Protein AF-A0A8T3U3S5-F1 (afdb_monomer)

Sequence (163 aa):
MVAYALDITDIDPIKYGLLFERFLNPDRISMPDFDIDFCNERREEVIRYVERKYGKDHVAQIITFGTMSARMVIRDVGRVLNMPYAKVDKIAKMIPMKNKITIETALEESKELKEEYDNDEEVKNLIDNAKKLEGMPRNASTHACRCSYNKRPCKYICATIFK

Nearest PDB structures (foldseek):
  4jom-assembly1_A  TM=9.495E-01  e=9.979E-16  Escherichia coli K-12
  5fkw-assembly1_A  TM=9.154E-01  e=2.560E-15  Escherichia coli K-12
  5fku-assembly1_A  TM=9.702E-01  e=1.085E-14  Escherichia coli K-12
  5fkv-assembly1_A  TM=8.956E-01  e=3.504E-15  Escherichia coli K-12
  2hpi-assembly1_A  TM=8.236E-01  e=2.903E-12  Thermus aquaticus

Mean predicted aligned error: 9.1 Å

Secondary structure (DSSP, 8-state):
-HHHHTTS-SS-TTTTT--GGGT--TTS-----------GGGHHHHHHHHHHHH-GGGEEEEB-EEE--HHHHHHHHHHHTT--HHHHHHHHHHS---TT--HHHHHHH-HHHHHHHHH-HHHHHHHHHHHHHTT-EEEE-SS--EEEE-SS---S--B----

Foldseek 3Di:
DVCCVVVVDVDDCVVVVNDPCVQPPPVDPDDRDPPDDDDPVCVVVVLVVCCVVANVQFKAFEWEFDAQALLNLLQVLCVVVVHDNVVSNVLSVLQDPDPPDALVVSCVVRPVNVCCCVPPPVSVVSSVSSNVRGGPGDDIDPDGRDMDGDPDGDPDHDYDYDD

Radius of gyration: 23.2 Å; Cα contacts (8 Å, |Δi|>4): 183; chains: 1; bounding box: 59×27×59 Å

pLDDT: mean 83.69, std 12.53, range [31.66, 95.38]

Structure (mmCIF, N/CA/C/O backbone):
data_AF-A0A8T3U3S5-F1
#
_entry.id   AF-A0A8T3U3S5-F1
#
loop_
_atom_site.group_PDB
_atom_site.id
_atom_site.type_symbol
_atom_site.label_atom_id
_atom_site.label_alt_id
_atom_site.label_comp_id
_atom_site.label_asym_id
_atom_site.label_entity_id
_atom_site.label_seq_id
_atom_site.pdbx_PDB_ins_code
_atom_site.Cartn_x
_atom_site.Cartn_y
_atom_site.Cartn_z
_atom_site.occupancy
_atom_site.B_iso_or_equiv
_atom_site.auth_seq_id
_atom_site.auth_comp_id
_atom_site.auth_asym_id
_atom_site.auth_atom_id
_atom_site.pdbx_PDB_model_num
ATOM 1 N N . MET A 1 1 ? 29.790 2.691 -13.898 1.00 78.56 1 MET A N 1
ATOM 2 C CA . MET A 1 1 ? 30.345 3.442 -15.048 1.00 78.56 1 MET A CA 1
ATOM 3 C C . MET A 1 1 ? 29.559 3.195 -16.330 1.00 78.56 1 MET A C 1
ATOM 5 O O . MET A 1 1 ? 29.142 4.161 -16.940 1.00 78.56 1 MET A O 1
ATOM 9 N N . VAL A 1 2 ? 29.295 1.939 -16.718 1.00 85.81 2 VAL A N 1
ATOM 10 C CA . VAL A 1 2 ? 28.582 1.624 -17.977 1.00 85.81 2 VAL A CA 1
ATOM 11 C C . VAL A 1 2 ? 27.216 2.315 -18.091 1.00 85.81 2 VAL A C 1
ATOM 13 O O . VAL A 1 2 ? 26.936 2.909 -19.120 1.00 85.81 2 VAL A O 1
ATOM 16 N N . ALA A 1 3 ? 26.396 2.304 -17.034 1.00 86.56 3 ALA A N 1
ATOM 17 C CA . ALA A 1 3 ? 25.094 2.982 -17.048 1.00 86.56 3 ALA A CA 1
ATOM 18 C C . ALA A 1 3 ? 25.208 4.508 -17.232 1.00 86.56 3 ALA A C 1
ATOM 20 O O . ALA A 1 3 ? 24.438 5.087 -17.987 1.00 86.56 3 ALA A O 1
ATOM 21 N N . TYR A 1 4 ? 26.210 5.135 -16.609 1.00 86.94 4 TYR A N 1
ATOM 22 C CA . TYR A 1 4 ? 26.498 6.562 -16.778 1.00 86.94 4 TYR A CA 1
ATOM 23 C C . TYR A 1 4 ? 26.995 6.878 -18.197 1.00 86.94 4 TYR A C 1
ATOM 25 O O . TYR A 1 4 ? 26.528 7.820 -18.814 1.00 86.94 4 TYR A O 1
ATOM 33 N N . ALA A 1 5 ? 27.870 6.043 -18.765 1.00 89.56 5 ALA A N 1
ATOM 34 C CA . ALA A 1 5 ? 28.389 6.227 -20.124 1.00 89.56 5 ALA A CA 1
ATOM 35 C C . ALA A 1 5 ? 27.354 5.983 -21.241 1.00 89.56 5 ALA A C 1
ATOM 37 O O . ALA A 1 5 ? 27.579 6.386 -22.377 1.00 89.56 5 ALA A O 1
ATOM 38 N N . LEU A 1 6 ? 26.258 5.281 -20.937 1.00 91.25 6 LEU A N 1
ATOM 39 C CA . LEU A 1 6 ? 25.153 5.011 -21.862 1.00 91.25 6 LEU A CA 1
ATOM 40 C C . LEU A 1 6 ? 23.960 5.959 -21.651 1.00 91.25 6 LEU A C 1
ATOM 42 O O . LEU A 1 6 ? 22.882 5.674 -22.168 1.00 91.25 6 LEU A O 1
ATOM 46 N N . ASP A 1 7 ? 24.130 7.027 -20.862 1.00 89.75 7 ASP A N 1
ATOM 47 C CA . ASP A 1 7 ? 23.072 7.977 -20.487 1.00 89.75 7 ASP A CA 1
ATOM 48 C C . ASP A 1 7 ? 21.835 7.305 -19.854 1.00 89.75 7 ASP A C 1
ATOM 50 O O . ASP A 1 7 ? 20.704 7.770 -19.981 1.00 89.75 7 ASP A O 1
ATOM 54 N N . ILE A 1 8 ? 22.036 6.178 -19.161 1.00 87.31 8 ILE A N 1
ATOM 55 C CA . ILE A 1 8 ? 20.980 5.510 -18.380 1.00 87.31 8 ILE A CA 1
ATOM 56 C C . ILE A 1 8 ? 20.831 6.186 -17.010 1.00 87.31 8 ILE A C 1
ATOM 58 O O . ILE A 1 8 ? 19.739 6.220 -16.451 1.00 87.31 8 ILE A O 1
ATOM 62 N N . THR A 1 9 ? 21.927 6.705 -16.452 1.00 87.38 9 THR A N 1
ATOM 63 C CA . THR A 1 9 ? 21.953 7.407 -15.160 1.00 87.38 9 THR A CA 1
ATOM 64 C C . THR A 1 9 ? 22.697 8.726 -15.298 1.00 87.38 9 THR A C 1
ATOM 66 O O . THR A 1 9 ? 23.784 8.728 -15.864 1.00 87.38 9 THR A O 1
ATOM 69 N N . ASP A 1 10 ? 22.208 9.793 -14.670 1.00 89.06 10 ASP A N 1
ATOM 70 C CA . ASP A 1 10 ? 22.814 11.134 -14.766 1.00 89.06 10 ASP A CA 1
ATOM 71 C C . ASP A 1 10 ? 23.969 11.388 -13.773 1.00 89.06 10 ASP A C 1
ATOM 73 O O . ASP A 1 10 ? 24.568 12.464 -13.755 1.00 89.06 10 ASP A O 1
ATOM 77 N N . ILE A 1 11 ? 24.278 10.424 -12.897 1.00 87.75 11 ILE A N 1
ATOM 78 C CA . ILE A 1 11 ? 25.252 10.583 -11.804 1.00 87.75 11 ILE A CA 1
ATOM 79 C C . ILE A 1 11 ? 26.562 9.867 -12.140 1.00 87.75 11 ILE A C 1
ATOM 81 O O . ILE A 1 11 ? 26.563 8.656 -12.362 1.00 87.75 11 ILE A O 1
ATOM 85 N N . ASP A 1 12 ? 27.684 10.595 -12.076 1.00 89.62 12 ASP A N 1
ATOM 86 C CA . ASP A 1 12 ? 29.029 10.030 -12.238 1.00 89.62 12 ASP A CA 1
ATOM 87 C C . ASP A 1 12 ? 29.413 9.148 -11.031 1.00 89.62 12 ASP A C 1
ATOM 89 O O . ASP A 1 12 ? 29.662 9.660 -9.932 1.00 89.62 12 ASP A O 1
ATOM 93 N N . PRO A 1 13 ? 29.524 7.819 -11.204 1.00 89.50 13 PRO A N 1
ATOM 94 C CA . PRO A 1 13 ? 29.814 6.919 -10.100 1.00 89.50 13 PRO A CA 1
ATOM 95 C C . PRO A 1 13 ? 31.251 7.038 -9.578 1.00 89.50 13 PRO A C 1
ATOM 97 O O . PRO A 1 13 ? 31.470 6.725 -8.412 1.00 89.50 13 PRO A O 1
ATOM 100 N N . ILE A 1 14 ? 32.225 7.493 -10.379 1.00 88.00 14 ILE A N 1
ATOM 101 C CA . ILE A 1 14 ? 33.613 7.657 -9.908 1.00 88.00 14 ILE A CA 1
ATOM 102 C C . ILE A 1 14 ? 33.702 8.858 -8.977 1.00 88.00 14 ILE A C 1
ATOM 104 O O . ILE A 1 14 ? 34.261 8.746 -7.886 1.00 88.00 14 ILE A O 1
ATOM 108 N N . LYS A 1 15 ? 33.102 9.987 -9.371 1.00 90.12 15 LYS A N 1
ATOM 109 C CA . LYS A 1 15 ? 33.093 11.214 -8.565 1.00 90.12 15 LYS A CA 1
ATOM 110 C C . LYS A 1 15 ? 32.524 10.991 -7.160 1.00 90.12 15 LYS A C 1
ATOM 112 O O . LYS A 1 15 ? 33.011 11.591 -6.206 1.00 90.12 15 LYS A O 1
ATOM 117 N N . TYR A 1 16 ? 31.507 10.138 -7.037 1.00 89.88 16 TYR A N 1
ATOM 118 C CA . TYR A 1 16 ? 30.820 9.861 -5.771 1.00 89.88 16 TYR A CA 1
ATOM 119 C C . TYR A 1 16 ? 31.206 8.518 -5.128 1.00 89.88 16 TYR A C 1
ATOM 121 O O . TYR A 1 16 ? 30.595 8.132 -4.134 1.00 89.88 16 TYR A O 1
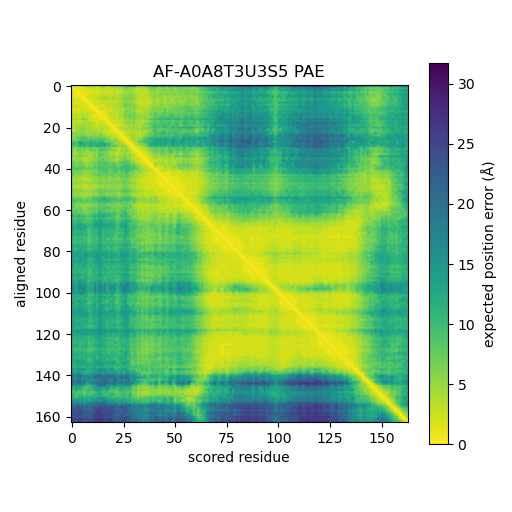ATOM 129 N N . GLY A 1 17 ? 32.202 7.800 -5.663 1.00 87.56 17 GLY A N 1
ATOM 130 C CA . GLY A 1 17 ? 32.658 6.519 -5.107 1.00 87.56 17 GLY A CA 1
ATOM 131 C C . GLY A 1 17 ? 31.577 5.428 -5.070 1.00 87.56 17 GLY A C 1
ATOM 132 O O . GLY A 1 17 ? 31.564 4.600 -4.160 1.00 87.56 17 GLY A O 1
ATOM 133 N N . LEU A 1 18 ? 30.641 5.437 -6.024 1.00 87.94 18 LEU A N 1
ATOM 134 C CA . LEU A 1 18 ? 29.558 4.457 -6.106 1.00 87.94 18 LEU A CA 1
ATOM 135 C C . LEU A 1 18 ? 30.093 3.116 -6.634 1.00 87.94 18 LEU A C 1
ATOM 137 O O . LEU A 1 18 ? 30.582 3.027 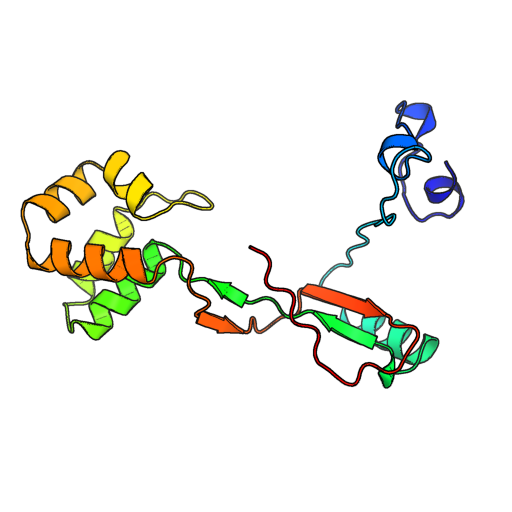-7.762 1.00 87.94 18 LEU A O 1
ATOM 141 N N . LEU A 1 19 ? 29.962 2.065 -5.821 1.00 83.88 19 LEU A N 1
ATOM 142 C CA . LEU A 1 19 ? 30.439 0.713 -6.130 1.00 83.88 19 LEU A CA 1
ATOM 143 C C . LEU A 1 19 ? 29.506 -0.017 -7.106 1.00 83.88 19 LEU A C 1
ATOM 145 O O . LEU A 1 19 ? 28.286 -0.035 -6.920 1.00 83.88 19 LEU A O 1
ATOM 149 N N . PHE A 1 20 ? 30.081 -0.668 -8.119 1.00 82.62 20 PHE A N 1
ATOM 150 C CA . PHE A 1 20 ? 29.327 -1.420 -9.128 1.00 82.62 20 PHE A CA 1
ATOM 151 C C . PHE A 1 20 ? 28.776 -2.742 -8.579 1.00 82.62 20 PHE A C 1
ATOM 153 O O . PHE A 1 20 ? 27.681 -3.166 -8.936 1.00 82.62 20 PHE A O 1
ATOM 160 N N . GLU A 1 21 ? 29.495 -3.360 -7.652 1.00 81.06 21 GLU A N 1
ATOM 161 C CA . GLU A 1 21 ? 29.194 -4.654 -7.040 1.00 81.06 21 GLU A CA 1
ATOM 162 C C . GLU A 1 21 ? 27.892 -4.624 -6.230 1.00 81.06 21 GLU A C 1
ATOM 164 O O . GLU A 1 21 ? 27.263 -5.656 -6.012 1.00 81.06 21 GLU A O 1
ATOM 169 N N . ARG A 1 22 ? 27.442 -3.431 -5.816 1.00 78.25 22 ARG A N 1
ATOM 170 C CA . ARG A 1 22 ? 26.123 -3.244 -5.199 1.00 78.25 22 ARG A CA 1
ATOM 171 C C . ARG A 1 22 ? 24.981 -3.478 -6.192 1.00 78.25 22 ARG A C 1
ATOM 173 O O . ARG A 1 22 ? 23.894 -3.861 -5.775 1.00 78.25 22 ARG A O 1
ATOM 180 N N . PHE A 1 23 ? 25.230 -3.236 -7.477 1.00 75.62 23 PHE A N 1
ATOM 181 C CA . PHE A 1 23 ? 24.270 -3.427 -8.555 1.00 75.62 23 PHE A CA 1
ATOM 182 C C . PHE A 1 23 ? 24.319 -4.854 -9.118 1.00 75.62 23 PHE A C 1
ATOM 184 O O . PHE A 1 23 ? 23.286 -5.502 -9.273 1.00 75.62 23 PHE A O 1
ATOM 191 N N . LEU A 1 24 ? 25.522 -5.365 -9.392 1.00 79.50 24 LEU A N 1
ATOM 192 C CA . LEU A 1 24 ? 25.726 -6.725 -9.885 1.00 79.50 24 LEU A CA 1
ATOM 193 C C . LEU A 1 24 ? 26.9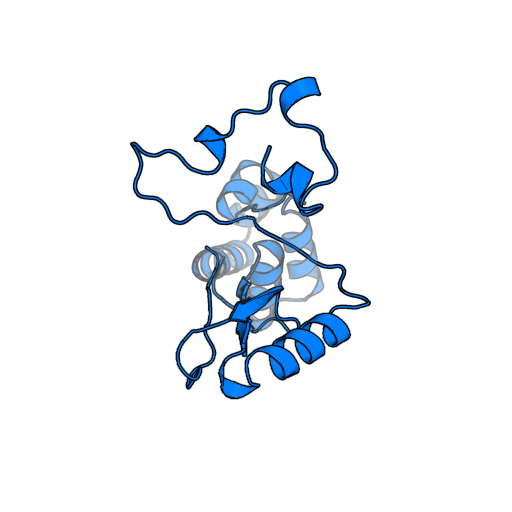91 -7.312 -9.258 1.00 79.50 24 LEU A C 1
ATOM 195 O O . LEU A 1 24 ? 28.104 -6.918 -9.599 1.00 79.50 24 LEU A O 1
ATOM 199 N N . ASN A 1 25 ? 26.808 -8.259 -8.342 1.00 79.69 25 ASN A N 1
ATOM 200 C CA . ASN A 1 25 ? 27.905 -8.947 -7.673 1.00 79.69 25 ASN A CA 1
ATOM 201 C C . ASN A 1 25 ? 28.178 -10.294 -8.373 1.00 79.69 25 ASN A C 1
ATOM 203 O O . ASN A 1 25 ? 27.268 -11.120 -8.414 1.00 79.69 25 ASN A O 1
ATOM 207 N N . PRO A 1 26 ? 29.391 -10.556 -8.897 1.00 78.25 26 PRO A N 1
ATOM 208 C CA . PRO A 1 26 ? 29.708 -11.832 -9.543 1.00 78.25 26 PRO A CA 1
ATOM 209 C C . PRO A 1 26 ? 29.636 -13.041 -8.594 1.00 78.25 26 PRO A C 1
ATOM 211 O O . PRO A 1 26 ? 29.296 -14.135 -9.039 1.00 78.25 26 PRO A O 1
ATOM 214 N N . ASP A 1 27 ? 29.869 -12.846 -7.294 1.00 81.19 27 ASP A N 1
ATOM 215 C CA . ASP A 1 27 ? 29.809 -13.904 -6.276 1.00 81.19 27 ASP A CA 1
ATOM 216 C C . ASP A 1 27 ? 28.375 -14.182 -5.791 1.00 81.19 27 ASP A C 1
ATOM 218 O O . ASP A 1 27 ? 28.122 -15.139 -5.055 1.00 81.19 27 ASP A O 1
ATOM 222 N N . ARG A 1 28 ? 27.403 -13.354 -6.204 1.00 76.06 28 ARG A N 1
ATOM 223 C CA . ARG A 1 28 ? 25.982 -13.527 -5.891 1.00 76.06 28 ARG A CA 1
ATOM 224 C C . ARG A 1 28 ? 25.185 -13.695 -7.177 1.00 76.06 28 ARG A C 1
ATOM 226 O O . ARG A 1 28 ? 24.977 -12.743 -7.921 1.00 76.06 28 ARG A O 1
ATOM 233 N N . ILE A 1 29 ? 24.625 -14.885 -7.387 1.00 72.12 29 ILE A N 1
ATOM 234 C CA . ILE A 1 29 ? 23.663 -15.110 -8.472 1.00 72.12 29 ILE A CA 1
ATOM 235 C C . ILE A 1 29 ? 22.374 -14.346 -8.141 1.00 72.12 29 ILE A C 1
ATOM 237 O O . ILE A 1 29 ? 21.478 -14.846 -7.464 1.00 72.12 29 ILE A O 1
ATOM 241 N N . SER A 1 30 ? 22.291 -13.105 -8.605 1.00 72.38 30 SER A N 1
ATOM 242 C CA . SER A 1 30 ? 21.080 -12.295 -8.573 1.00 72.38 30 SER A CA 1
ATOM 243 C C . SER A 1 30 ? 20.828 -11.664 -9.925 1.00 72.38 30 SER A C 1
ATOM 245 O O . SER A 1 30 ? 21.756 -11.260 -10.621 1.00 72.38 30 SER A O 1
ATOM 247 N N . MET A 1 31 ? 19.552 -11.591 -10.289 1.00 76.56 31 MET A N 1
ATOM 248 C CA . MET A 1 31 ? 19.135 -10.895 -11.494 1.00 76.56 31 MET A CA 1
ATOM 249 C C . MET A 1 31 ? 19.413 -9.395 -11.310 1.00 76.56 31 MET A C 1
ATOM 251 O O . MET A 1 31 ? 18.971 -8.847 -10.299 1.00 76.56 31 MET A O 1
ATOM 255 N N . PRO A 1 32 ? 20.145 -8.739 -12.226 1.00 78.88 32 PRO A N 1
ATOM 256 C CA . PRO A 1 32 ? 20.280 -7.289 -12.183 1.00 78.88 32 PRO A CA 1
ATOM 257 C C . PRO A 1 32 ? 18.917 -6.644 -12.460 1.00 78.88 32 PRO A C 1
ATOM 259 O O . PRO A 1 32 ? 18.291 -6.969 -13.470 1.00 78.88 32 PRO A O 1
ATOM 262 N N . ASP A 1 33 ? 18.476 -5.728 -11.597 1.00 80.25 33 ASP A N 1
ATOM 263 C CA . ASP A 1 33 ? 17.292 -4.887 -11.820 1.00 80.25 33 ASP A CA 1
ATOM 264 C C . ASP A 1 33 ? 17.704 -3.413 -11.707 1.00 80.25 33 ASP A C 1
ATOM 266 O O . ASP A 1 33 ? 18.201 -2.983 -10.670 1.00 80.25 33 ASP A O 1
ATOM 270 N N . PHE A 1 34 ? 17.561 -2.664 -12.807 1.00 78.25 34 PHE A N 1
ATOM 271 C CA . PHE A 1 34 ? 17.855 -1.226 -12.866 1.00 78.25 34 PHE A CA 1
ATOM 272 C C . PHE A 1 34 ? 16.724 -0.363 -12.299 1.00 78.25 34 PHE A C 1
ATOM 274 O O . PHE A 1 34 ? 16.939 0.834 -12.144 1.00 78.25 34 PHE A O 1
ATOM 281 N N . ASP A 1 35 ? 15.547 -0.943 -12.026 1.00 80.69 35 ASP A N 1
ATOM 282 C CA . ASP A 1 35 ? 14.380 -0.245 -11.474 1.00 80.69 35 ASP A CA 1
ATOM 283 C C . ASP A 1 35 ? 14.095 1.105 -12.161 1.00 80.69 35 ASP A C 1
ATOM 285 O O . ASP A 1 35 ? 13.936 2.145 -11.530 1.00 80.69 35 ASP A O 1
ATOM 289 N N . ILE A 1 36 ? 14.047 1.087 -13.501 1.00 80.81 36 ILE A N 1
ATOM 290 C CA . ILE A 1 36 ? 13.747 2.283 -14.301 1.00 80.81 36 ILE A CA 1
ATOM 291 C C . ILE A 1 36 ? 12.250 2.590 -14.219 1.00 80.81 36 ILE A C 1
ATOM 293 O O . ILE A 1 36 ? 11.426 1.851 -14.769 1.00 80.81 36 ILE A O 1
ATOM 297 N N . ASP A 1 37 ? 11.927 3.722 -13.603 1.00 82.06 37 ASP A N 1
ATOM 298 C CA . ASP A 1 37 ? 10.580 4.281 -13.535 1.00 82.06 37 ASP A CA 1
ATOM 299 C C . ASP A 1 37 ? 10.404 5.454 -14.513 1.00 82.06 37 ASP A C 1
ATOM 301 O O . ASP A 1 37 ? 11.343 6.177 -14.846 1.00 82.06 37 ASP A O 1
ATOM 305 N N . PHE A 1 38 ? 9.172 5.667 -14.975 1.00 80.81 38 PHE A N 1
ATOM 306 C CA . PHE A 1 38 ? 8.799 6.808 -15.813 1.00 80.81 38 PHE A CA 1
ATOM 307 C C . PHE A 1 38 ? 7.609 7.554 -15.207 1.00 80.81 38 PHE A C 1
ATOM 309 O O . PHE A 1 38 ? 6.746 6.965 -14.555 1.00 80.81 38 PHE A O 1
ATOM 316 N N . CYS A 1 39 ? 7.547 8.867 -15.446 1.00 80.56 39 CYS A N 1
ATOM 317 C CA . CYS A 1 39 ? 6.446 9.701 -14.968 1.00 80.56 39 CYS A CA 1
ATOM 318 C C . CYS A 1 39 ? 5.098 9.240 -15.554 1.00 80.56 39 CYS A C 1
ATOM 320 O O . CYS A 1 39 ? 5.012 8.825 -16.715 1.00 80.56 39 CYS A O 1
ATOM 322 N N . ASN A 1 40 ? 4.030 9.360 -14.761 1.00 76.75 40 ASN A N 1
ATOM 323 C CA . ASN A 1 40 ? 2.684 8.940 -15.150 1.00 76.75 40 ASN A CA 1
ATOM 324 C C . ASN A 1 40 ? 2.152 9.694 -16.386 1.00 76.75 40 ASN A C 1
ATOM 326 O O . ASN A 1 40 ? 1.426 9.115 -17.186 1.00 76.75 40 ASN A O 1
ATOM 330 N N . GLU A 1 41 ? 2.547 10.954 -16.583 1.00 84.38 41 GLU A N 1
ATOM 331 C CA . GLU A 1 41 ? 2.030 11.814 -17.662 1.00 84.38 41 GLU A CA 1
ATOM 332 C C . GLU A 1 41 ? 2.313 11.263 -19.066 1.00 84.38 41 GLU A C 1
ATOM 334 O O . GLU A 1 41 ? 1.441 11.280 -19.930 1.00 84.38 41 GLU A O 1
ATOM 339 N N . ARG A 1 42 ? 3.519 10.722 -19.292 1.00 83.56 42 ARG A N 1
ATOM 340 C CA . ARG A 1 42 ? 3.953 10.179 -20.596 1.00 83.56 42 ARG A CA 1
ATOM 341 C C . ARG A 1 42 ? 3.979 8.649 -20.629 1.00 83.56 42 ARG A C 1
ATOM 343 O O . ARG A 1 42 ? 4.510 8.048 -21.564 1.00 83.56 42 ARG A O 1
ATOM 350 N N . ARG A 1 43 ? 3.373 7.997 -19.630 1.00 83.56 43 ARG A N 1
ATOM 351 C CA . ARG A 1 43 ? 3.317 6.532 -19.481 1.00 83.56 43 ARG A CA 1
ATOM 352 C C . ARG A 1 43 ? 2.790 5.835 -20.727 1.00 83.56 43 ARG A C 1
ATOM 354 O O . ARG A 1 43 ? 3.360 4.842 -21.173 1.00 83.56 43 ARG A O 1
ATOM 361 N N . GLU A 1 44 ? 1.717 6.355 -21.312 1.00 84.44 44 GLU A N 1
ATOM 362 C CA . GLU A 1 44 ? 1.131 5.742 -22.500 1.00 84.44 44 GLU A CA 1
ATOM 363 C C . GLU A 1 44 ? 2.046 5.812 -23.727 1.00 84.44 44 GLU A C 1
ATOM 365 O O . GLU A 1 44 ? 2.040 4.898 -24.548 1.00 84.44 44 GLU A O 1
ATOM 370 N N . GLU A 1 45 ? 2.843 6.876 -23.872 1.00 87.75 45 GLU A N 1
ATOM 371 C CA . GLU A 1 45 ? 3.808 6.993 -24.970 1.00 87.75 45 GLU A CA 1
ATOM 372 C C . GLU A 1 45 ? 4.886 5.918 -24.868 1.00 87.75 45 GLU A C 1
ATOM 374 O O . GLU A 1 45 ? 5.209 5.276 -25.871 1.00 87.75 45 GLU A O 1
ATOM 379 N N . VAL A 1 46 ? 5.392 5.691 -23.652 1.00 86.50 46 VAL A N 1
ATOM 380 C CA . VAL A 1 46 ? 6.377 4.645 -23.365 1.00 86.50 46 VAL A CA 1
ATOM 381 C C . VAL A 1 46 ? 5.783 3.269 -23.645 1.00 86.50 46 VAL A C 1
ATOM 383 O O . VAL A 1 46 ? 6.391 2.489 -24.374 1.00 86.50 46 VAL A O 1
ATOM 386 N N . ILE A 1 47 ? 4.570 2.982 -23.156 1.00 84.81 47 ILE A N 1
ATOM 387 C CA . ILE A 1 47 ? 3.889 1.703 -23.419 1.00 84.81 47 ILE A CA 1
ATOM 388 C C . ILE A 1 47 ? 3.736 1.484 -24.927 1.00 84.81 47 ILE A C 1
ATOM 390 O O . ILE A 1 47 ? 4.188 0.461 -25.441 1.00 84.81 47 ILE A O 1
ATOM 394 N N . ARG A 1 48 ? 3.202 2.471 -25.659 1.00 86.44 48 ARG A N 1
ATOM 395 C CA . ARG A 1 48 ? 3.043 2.392 -27.119 1.00 86.44 48 ARG A CA 1
ATOM 396 C C . ARG A 1 48 ? 4.378 2.192 -27.837 1.00 86.44 48 ARG A C 1
ATOM 398 O O . ARG A 1 48 ? 4.436 1.476 -28.833 1.00 86.44 48 ARG A O 1
ATOM 405 N N . TYR A 1 49 ? 5.456 2.822 -27.372 1.00 89.94 49 TYR A N 1
ATOM 406 C CA . TYR A 1 49 ? 6.790 2.626 -27.940 1.00 89.94 49 TYR A CA 1
ATOM 407 C C . TYR A 1 49 ? 7.282 1.186 -27.749 1.00 89.94 49 TYR A C 1
ATOM 409 O O . TYR A 1 49 ? 7.731 0.565 -28.713 1.00 89.94 49 TYR A O 1
ATOM 417 N N . VAL A 1 50 ? 7.167 0.643 -26.535 1.00 87.75 50 VAL A N 1
ATOM 418 C CA . VAL A 1 50 ? 7.611 -0.719 -26.203 1.00 87.75 50 VAL A CA 1
ATOM 419 C C . VAL A 1 50 ? 6.768 -1.758 -26.954 1.00 87.75 50 VAL A C 1
ATOM 421 O O . VAL A 1 50 ? 7.335 -2.683 -27.529 1.00 87.75 50 VAL A O 1
ATOM 424 N N . GLU A 1 51 ? 5.448 -1.567 -27.052 1.00 86.88 51 GLU A N 1
ATOM 425 C CA . GLU A 1 51 ? 4.557 -2.420 -27.856 1.00 86.88 51 GLU A CA 1
ATOM 426 C C . GLU A 1 51 ? 4.948 -2.425 -29.341 1.00 86.88 51 GLU A C 1
ATOM 428 O O . GLU A 1 51 ? 5.007 -3.488 -29.957 1.00 86.88 51 GLU A O 1
ATOM 433 N N . ARG A 1 52 ? 5.261 -1.257 -29.927 1.00 89.56 52 ARG A N 1
ATOM 434 C CA . ARG A 1 52 ? 5.735 -1.175 -31.322 1.00 89.56 52 ARG A CA 1
ATOM 435 C C . ARG A 1 52 ? 7.095 -1.839 -31.518 1.00 89.56 52 ARG A C 1
ATOM 437 O O . ARG A 1 52 ? 7.336 -2.417 -32.571 1.00 89.56 52 ARG A O 1
ATOM 444 N N . LYS A 1 53 ? 7.991 -1.724 -30.536 1.00 90.19 53 LYS A N 1
ATOM 445 C CA . LYS A 1 53 ? 9.365 -2.234 -30.627 1.00 90.19 53 LYS A CA 1
ATOM 446 C C . LYS A 1 53 ? 9.446 -3.749 -30.456 1.00 90.19 53 LYS A C 1
ATOM 448 O O . LYS A 1 53 ? 10.273 -4.377 -31.108 1.00 90.19 53 LYS A O 1
ATOM 453 N N . TYR A 1 54 ? 8.620 -4.316 -29.580 1.00 86.94 54 TYR A N 1
ATOM 454 C CA . TYR A 1 54 ? 8.747 -5.710 -29.152 1.00 86.94 54 TYR A CA 1
ATOM 455 C C . TYR A 1 54 ? 7.533 -6.590 -29.465 1.00 86.94 54 TYR A C 1
ATOM 457 O O . TYR A 1 54 ? 7.605 -7.798 -29.268 1.00 86.94 54 TYR A O 1
ATOM 465 N N . GLY A 1 55 ? 6.445 -6.013 -29.975 1.00 84.00 55 GLY A N 1
ATOM 466 C CA . GLY A 1 55 ? 5.187 -6.715 -30.212 1.00 84.00 55 GLY A CA 1
ATOM 467 C C . GLY A 1 55 ? 4.221 -6.541 -29.044 1.00 84.00 55 GLY A C 1
ATOM 468 O O . GLY A 1 55 ? 4.590 -6.648 -27.874 1.00 84.00 55 GLY A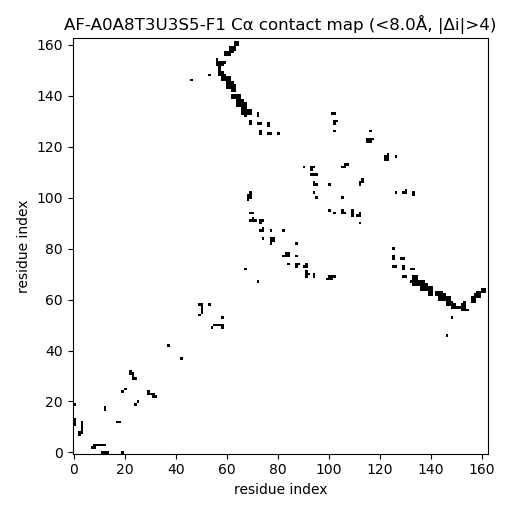 O 1
ATOM 469 N N . LYS A 1 56 ? 2.956 -6.260 -29.361 1.00 83.19 56 LYS A N 1
ATOM 470 C CA . LYS A 1 56 ? 1.910 -5.995 -28.363 1.00 83.19 56 LYS A CA 1
ATOM 471 C C . LYS A 1 56 ? 1.652 -7.195 -27.447 1.00 83.19 56 LYS A C 1
ATOM 473 O O . LYS A 1 56 ? 1.358 -7.030 -26.272 1.00 83.19 56 LYS A O 1
ATOM 478 N N . ASP A 1 57 ? 1.785 -8.402 -27.976 1.00 84.19 57 ASP A N 1
ATOM 479 C CA . ASP A 1 57 ? 1.643 -9.656 -27.244 1.00 84.19 57 ASP A CA 1
ATOM 480 C C . ASP A 1 57 ? 2.854 -9.985 -26.361 1.00 84.19 57 ASP A C 1
ATOM 482 O O . ASP A 1 57 ? 2.768 -10.898 -25.552 1.00 84.19 57 ASP A O 1
ATOM 486 N N . HIS A 1 58 ? 3.954 -9.237 -26.446 1.00 81.50 58 HIS A N 1
ATOM 487 C CA . HIS A 1 58 ? 5.149 -9.414 -25.613 1.00 81.50 58 HIS A CA 1
ATOM 488 C C . HIS A 1 58 ? 5.240 -8.428 -24.441 1.00 81.50 58 HIS A C 1
ATOM 490 O O . HIS A 1 58 ? 6.182 -8.496 -23.646 1.00 81.50 58 HIS A O 1
ATOM 496 N N . VAL A 1 59 ? 4.272 -7.516 -24.327 1.00 81.19 59 VAL A N 1
ATOM 497 C CA . VAL A 1 59 ? 4.249 -6.445 -23.330 1.00 81.19 59 VAL A CA 1
ATOM 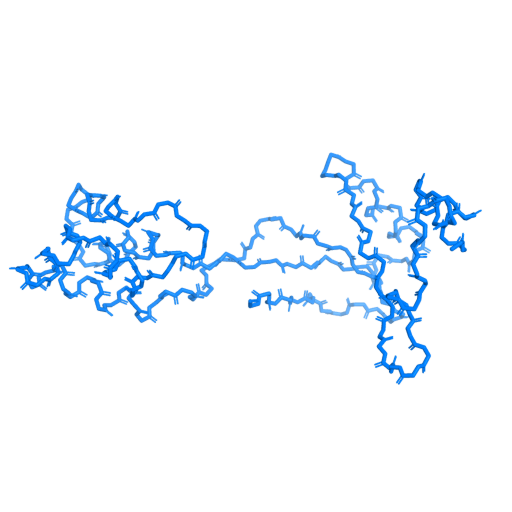498 C C . VAL A 1 59 ? 3.045 -6.629 -22.415 1.00 81.19 59 VAL A C 1
ATOM 500 O O . VAL A 1 59 ? 1.918 -6.780 -22.878 1.00 81.19 59 VAL A O 1
ATOM 503 N N . ALA A 1 60 ? 3.274 -6.623 -21.103 1.00 82.06 60 ALA A N 1
ATOM 504 C CA . ALA A 1 60 ? 2.216 -6.757 -20.109 1.00 82.06 60 ALA A CA 1
ATOM 505 C C . ALA A 1 60 ? 2.308 -5.664 -19.042 1.00 82.06 60 ALA A C 1
ATOM 507 O O . ALA A 1 60 ? 3.386 -5.206 -18.667 1.00 82.06 60 ALA A O 1
ATOM 508 N N . GLN A 1 61 ? 1.150 -5.262 -18.525 1.00 79.31 61 GLN A N 1
ATOM 509 C CA . GLN A 1 61 ? 1.065 -4.366 -17.379 1.00 79.31 61 GLN A CA 1
ATOM 510 C C . GLN A 1 61 ? 0.946 -5.177 -16.086 1.00 79.31 61 GLN A C 1
ATOM 512 O O . GLN A 1 61 ? 0.194 -6.150 -16.023 1.00 79.31 61 GLN A O 1
ATOM 517 N N . ILE A 1 62 ? 1.675 -4.756 -15.054 1.00 79.88 62 ILE A N 1
ATOM 518 C CA . ILE A 1 62 ? 1.654 -5.377 -13.728 1.00 79.88 62 ILE A CA 1
ATOM 519 C C . ILE A 1 62 ? 0.628 -4.651 -12.860 1.00 79.88 62 ILE A C 1
ATOM 521 O O . ILE A 1 62 ? 0.754 -3.451 -12.592 1.00 79.88 62 ILE A O 1
ATOM 525 N N . ILE A 1 63 ? -0.385 -5.395 -12.423 1.00 76.06 63 ILE A N 1
ATOM 526 C CA . ILE A 1 63 ? -1.437 -4.900 -11.535 1.00 76.06 63 ILE A CA 1
ATOM 527 C C . ILE A 1 63 ? -0.953 -4.858 -10.083 1.00 76.06 63 ILE A C 1
ATOM 529 O O . ILE A 1 63 ? -0.135 -5.677 -9.670 1.00 76.06 63 ILE A O 1
ATOM 533 N N . THR A 1 64 ? -1.483 -3.919 -9.306 1.00 75.50 64 THR A N 1
ATOM 534 C CA . THR A 1 64 ? -1.324 -3.871 -7.848 1.00 75.50 64 THR A CA 1
ATOM 535 C C . THR A 1 64 ? -2.671 -4.111 -7.177 1.00 75.50 64 THR A C 1
ATOM 537 O O . THR A 1 64 ? -3.723 -3.886 -7.776 1.00 75.50 64 THR A O 1
ATOM 540 N N . PHE A 1 65 ? -2.660 -4.578 -5.933 1.00 79.62 65 PHE A N 1
ATOM 541 C CA . PHE A 1 65 ? -3.878 -4.766 -5.149 1.00 79.62 65 PHE A CA 1
ATOM 542 C C . PHE A 1 65 ? -3.916 -3.760 -4.009 1.00 79.62 65 PHE A C 1
ATOM 544 O O . PHE A 1 65 ? -2.923 -3.570 -3.309 1.00 79.62 65 PHE A O 1
ATOM 551 N N . GLY A 1 66 ? -5.073 -3.128 -3.822 1.00 81.88 66 GLY A N 1
ATOM 552 C CA . GLY A 1 66 ? -5.354 -2.392 -2.599 1.00 81.88 66 GLY A CA 1
ATOM 553 C C . GLY A 1 66 ? -5.624 -3.384 -1.474 1.00 81.88 66 GLY A C 1
ATOM 554 O O . GLY A 1 66 ? -6.482 -4.257 -1.618 1.00 81.88 66 GLY A O 1
ATOM 555 N N . THR A 1 67 ? -4.900 -3.268 -0.365 1.00 86.38 67 THR A N 1
ATOM 556 C CA . THR A 1 67 ? -5.168 -4.034 0.857 1.00 86.38 67 THR A CA 1
ATOM 557 C C . THR A 1 67 ? -6.054 -3.235 1.807 1.00 86.38 67 THR A C 1
ATOM 559 O O . THR A 1 67 ? -6.096 -2.001 1.770 1.00 86.38 67 THR A O 1
ATOM 562 N N . MET A 1 68 ? -6.794 -3.933 2.665 1.00 88.19 68 MET A N 1
ATOM 563 C CA . MET A 1 68 ? -7.599 -3.291 3.699 1.00 88.19 68 MET A CA 1
ATOM 564 C C . MET A 1 68 ? -6.690 -2.748 4.810 1.00 88.19 68 MET A C 1
ATOM 566 O O . MET A 1 68 ? -6.163 -3.510 5.619 1.00 88.19 68 MET A O 1
ATOM 570 N N . SER A 1 69 ? -6.497 -1.427 4.848 1.00 90.38 69 SER A N 1
ATOM 571 C CA . SER A 1 69 ? -5.771 -0.758 5.937 1.00 90.38 69 SER A CA 1
ATOM 572 C C . SER A 1 69 ? -6.588 -0.742 7.231 1.00 90.38 69 SER A C 1
ATOM 574 O O . SER A 1 69 ? -7.818 -0.724 7.164 1.00 90.38 69 SER A O 1
ATOM 576 N N . ALA A 1 70 ? -5.928 -0.661 8.393 1.00 91.69 70 ALA A N 1
ATOM 577 C CA . ALA A 1 70 ? -6.553 -0.662 9.724 1.00 91.69 70 ALA A CA 1
ATOM 578 C C . ALA A 1 70 ? -7.808 0.234 9.822 1.00 91.69 70 ALA A C 1
ATOM 580 O O . ALA A 1 70 ? -8.882 -0.183 10.248 1.00 91.69 70 ALA A O 1
ATOM 581 N N . ARG A 1 71 ? -7.714 1.478 9.339 1.00 92.00 71 ARG A N 1
ATOM 582 C CA . ARG A 1 71 ? -8.838 2.431 9.351 1.00 92.00 71 ARG A CA 1
ATOM 583 C C . ARG A 1 71 ? -9.959 2.054 8.388 1.00 92.00 71 ARG A C 1
ATOM 585 O O . ARG A 1 71 ? -11.132 2.302 8.662 1.00 92.00 71 ARG A O 1
ATOM 592 N N . MET A 1 72 ? -9.594 1.523 7.225 1.00 91.75 72 MET A N 1
ATOM 593 C CA . MET A 1 72 ? -10.541 1.150 6.182 1.00 91.75 72 MET A CA 1
ATOM 594 C C . MET A 1 72 ? -11.332 -0.092 6.592 1.00 91.75 72 MET A C 1
ATOM 596 O O . MET A 1 72 ? -12.555 -0.084 6.482 1.00 91.75 72 MET A O 1
ATOM 600 N N . VAL A 1 73 ? -10.652 -1.105 7.136 1.00 94.56 73 VAL A N 1
ATOM 601 C CA . VAL A 1 73 ? -11.293 -2.344 7.583 1.00 94.56 73 VAL A CA 1
ATOM 602 C C . VAL A 1 73 ? -12.276 -2.096 8.726 1.00 94.56 73 VAL A C 1
ATOM 604 O O . VAL A 1 73 ? -13.390 -2.601 8.658 1.00 94.56 73 VAL A O 1
ATOM 607 N N . ILE A 1 74 ? -11.957 -1.227 9.695 1.00 94.75 74 ILE A N 1
ATOM 608 C CA . ILE A 1 74 ? -12.910 -0.845 10.754 1.00 94.75 74 ILE A CA 1
ATOM 609 C C . ILE A 1 74 ? -14.175 -0.214 10.160 1.00 94.75 74 ILE A C 1
ATOM 611 O O . ILE A 1 74 ? -15.288 -0.559 10.552 1.00 94.75 74 ILE A O 1
ATOM 615 N N . ARG A 1 75 ? -14.031 0.679 9.175 1.00 94.69 75 ARG A N 1
ATOM 616 C CA . ARG A 1 75 ? -15.184 1.312 8.515 1.00 94.69 75 ARG A CA 1
ATOM 617 C C . ARG A 1 75 ? -16.047 0.318 7.747 1.00 94.69 75 ARG A C 1
ATOM 619 O O . ARG A 1 75 ? -17.269 0.450 7.751 1.00 94.69 75 ARG A O 1
ATOM 626 N N . ASP A 1 76 ? -15.434 -0.655 7.084 1.00 93.75 76 ASP A N 1
ATOM 627 C CA . ASP A 1 76 ? -16.178 -1.660 6.329 1.00 93.75 76 ASP A CA 1
ATOM 628 C C . ASP A 1 76 ? -16.869 -2.671 7.235 1.00 93.75 76 ASP A C 1
ATOM 630 O O . ASP A 1 76 ? -18.052 -2.936 7.035 1.00 93.75 76 ASP A O 1
ATOM 634 N N . VAL A 1 77 ? -16.178 -3.184 8.255 1.00 94.88 77 VAL A N 1
ATOM 635 C CA . VAL A 1 77 ? -16.773 -4.110 9.225 1.00 94.88 77 VAL A CA 1
ATOM 636 C C . VAL A 1 77 ? -17.898 -3.421 9.991 1.00 94.88 77 VAL A C 1
ATOM 638 O O . VAL A 1 77 ? -18.980 -3.986 10.102 1.00 94.88 77 VAL A O 1
ATOM 641 N N . GLY A 1 78 ? -17.711 -2.170 10.420 1.00 94.75 78 GLY A N 1
ATOM 642 C CA . GLY A 1 78 ? -18.761 -1.408 11.101 1.00 94.75 78 GLY A CA 1
ATOM 643 C C . GLY A 1 78 ? -20.000 -1.196 10.230 1.00 94.75 78 GLY A C 1
ATOM 644 O O . GLY A 1 78 ? -21.122 -1.286 10.723 1.00 94.75 78 GLY A O 1
ATOM 645 N N . ARG A 1 79 ? -19.818 -1.003 8.915 1.00 93.69 79 ARG A N 1
ATOM 646 C CA . ARG A 1 79 ? -20.934 -0.946 7.959 1.00 93.69 79 ARG A CA 1
ATOM 647 C C . ARG A 1 79 ? -21.670 -2.286 7.866 1.00 93.69 79 ARG A C 1
ATOM 649 O O . ARG A 1 79 ? -22.893 -2.290 7.824 1.00 93.69 79 ARG A O 1
ATOM 656 N N . VAL A 1 80 ? -20.945 -3.405 7.833 1.00 94.00 80 VAL A N 1
ATOM 657 C CA . VAL A 1 80 ? -21.535 -4.756 7.762 1.00 94.00 80 VAL A CA 1
ATOM 658 C C . VAL A 1 80 ? -22.278 -5.115 9.051 1.00 94.00 80 VAL A C 1
ATOM 660 O O . VAL A 1 80 ? -23.346 -5.714 8.988 1.00 94.00 80 VAL A O 1
ATOM 663 N N . LEU A 1 81 ? -21.760 -4.694 10.207 1.00 92.88 81 LEU A N 1
ATOM 664 C CA . LEU A 1 81 ? -22.407 -4.856 11.513 1.00 92.88 81 LEU A CA 1
ATOM 665 C C . LEU A 1 81 ? -23.582 -3.889 11.739 1.00 92.88 81 LEU A C 1
ATOM 667 O O . LEU A 1 81 ? -24.184 -3.903 12.807 1.00 92.88 81 LEU A O 1
ATOM 671 N N . ASN A 1 82 ? -23.926 -3.064 10.743 1.00 93.56 82 ASN A N 1
ATOM 672 C CA . ASN A 1 82 ? -25.001 -2.074 10.804 1.00 93.56 82 ASN A CA 1
ATOM 673 C C . ASN A 1 82 ? -24.841 -1.051 11.951 1.00 93.56 82 ASN A C 1
ATOM 675 O O . ASN A 1 82 ? -25.823 -0.532 12.483 1.00 93.56 82 ASN A O 1
ATOM 679 N N . MET A 1 83 ? -23.594 -0.749 12.325 1.00 93.75 83 MET A N 1
ATOM 680 C CA . MET A 1 83 ? -23.276 0.248 13.346 1.00 93.75 83 MET A CA 1
ATOM 681 C C . MET A 1 83 ? -23.449 1.673 12.792 1.00 93.75 83 MET A C 1
ATOM 683 O O . MET A 1 83 ? -23.173 1.920 11.611 1.00 93.75 83 MET A O 1
ATOM 687 N N . PRO A 1 84 ? -23.826 2.662 13.626 1.00 94.94 84 PRO A N 1
ATOM 688 C CA . PRO A 1 84 ? -23.932 4.049 13.186 1.00 94.94 84 PRO A CA 1
ATOM 689 C C . PRO A 1 84 ? -22.606 4.580 12.624 1.00 94.94 84 PRO A C 1
ATOM 691 O O . PRO A 1 84 ? -21.573 4.537 13.295 1.00 94.94 84 PRO A O 1
ATOM 694 N N . TYR A 1 85 ? -22.641 5.165 11.421 1.00 91.88 85 TYR A N 1
ATOM 695 C CA . TYR A 1 85 ? -21.445 5.679 10.734 1.00 91.88 85 TYR A CA 1
ATOM 696 C C . TYR A 1 85 ? -20.616 6.634 11.605 1.00 91.88 85 TYR A C 1
ATOM 698 O O . TYR A 1 85 ? -19.391 6.551 11.617 1.00 91.88 85 TYR A O 1
ATOM 706 N N . ALA A 1 86 ? -21.273 7.505 12.377 1.00 94.50 86 ALA A N 1
ATOM 707 C CA . ALA A 1 86 ? -20.601 8.442 13.276 1.00 94.50 86 ALA A CA 1
ATOM 708 C C . ALA A 1 86 ? -19.790 7.736 14.380 1.00 94.50 86 ALA A C 1
ATOM 710 O O . ALA A 1 86 ? -18.678 8.166 14.686 1.00 94.50 86 ALA A O 1
ATOM 711 N N . LYS A 1 87 ? -20.312 6.632 14.938 1.00 92.69 87 LYS A N 1
ATOM 712 C CA . LYS A 1 87 ? -19.616 5.825 15.953 1.00 92.69 87 LYS A CA 1
ATOM 713 C C . LYS A 1 87 ? -18.384 5.158 15.340 1.00 92.69 87 LYS A C 1
ATOM 715 O O . LYS A 1 87 ? -17.281 5.294 15.862 1.00 92.69 87 LYS A O 1
ATOM 720 N N . VAL A 1 88 ? -18.552 4.527 14.180 1.00 94.69 88 VAL A N 1
ATOM 721 C CA . VAL A 1 88 ? -17.466 3.840 13.464 1.00 94.69 88 VAL A CA 1
ATOM 722 C C . VAL A 1 88 ? -16.378 4.818 13.003 1.00 94.69 88 VAL A C 1
ATOM 724 O O . VAL A 1 88 ? -15.190 4.519 13.114 1.00 94.69 88 VAL A O 1
ATOM 727 N N . ASP A 1 89 ? -16.750 6.006 12.518 1.00 94.31 89 ASP A N 1
ATOM 728 C CA . ASP A 1 89 ? -15.784 7.028 12.101 1.00 94.31 89 ASP A CA 1
ATOM 729 C C . ASP A 1 89 ? -14.993 7.601 13.285 1.00 94.31 89 ASP A C 1
ATOM 731 O O . ASP A 1 89 ? -13.793 7.844 13.143 1.00 94.31 89 ASP A O 1
ATOM 735 N N . LYS A 1 90 ? -15.621 7.755 14.463 1.00 94.44 90 LYS A N 1
ATOM 736 C CA . LYS A 1 90 ? -14.928 8.139 15.704 1.00 94.44 90 LYS A CA 1
ATOM 737 C C . LYS A 1 90 ? -13.843 7.113 16.050 1.00 94.44 90 LYS A C 1
ATOM 739 O O . LYS A 1 90 ? -12.689 7.499 16.210 1.00 94.44 90 LYS A O 1
ATOM 744 N N . ILE A 1 91 ? -14.184 5.822 16.064 1.00 93.62 91 ILE A N 1
ATOM 745 C CA . ILE A 1 91 ? -13.243 4.724 16.357 1.00 93.62 91 ILE A CA 1
ATOM 746 C C . ILE A 1 91 ? -12.116 4.679 15.314 1.00 93.62 91 ILE A C 1
ATOM 748 O O . ILE A 1 91 ? -10.938 4.618 15.657 1.00 93.62 91 ILE A O 1
ATOM 752 N N . ALA A 1 92 ? -12.443 4.792 14.023 1.00 93.62 92 ALA A N 1
ATOM 753 C CA . ALA A 1 92 ? -11.442 4.778 12.955 1.00 93.62 92 ALA A CA 1
ATOM 754 C C . ALA A 1 92 ? -10.451 5.957 13.041 1.00 93.62 92 ALA A C 1
ATOM 756 O O . ALA A 1 92 ? -9.294 5.822 12.638 1.00 93.62 92 ALA A O 1
ATOM 757 N N . LYS A 1 93 ? -10.874 7.116 13.561 1.00 93.56 93 LYS A N 1
ATOM 758 C CA . LYS A 1 93 ? -9.999 8.281 13.775 1.00 93.56 93 LYS A CA 1
ATOM 759 C C . LYS A 1 93 ? -9.035 8.109 14.951 1.00 93.56 93 LYS A C 1
ATOM 761 O O . LYS A 1 93 ? -7.976 8.731 14.913 1.00 93.56 93 LYS A O 1
ATOM 766 N N . MET A 1 94 ? -9.353 7.249 15.923 1.00 92.38 94 MET A N 1
ATOM 767 C CA . MET A 1 94 ? -8.473 6.937 17.060 1.00 92.38 94 MET A CA 1
ATOM 768 C C . MET A 1 94 ? -7.229 6.129 16.658 1.00 92.38 94 MET A C 1
ATOM 770 O O . MET A 1 94 ? -6.249 6.116 17.400 1.00 92.38 94 MET A O 1
ATOM 774 N N . ILE A 1 95 ? -7.234 5.475 15.487 1.00 91.75 95 ILE A N 1
ATOM 775 C CA . ILE A 1 95 ? -6.040 4.826 14.923 1.00 91.75 95 ILE A CA 1
ATOM 776 C C . ILE A 1 95 ? -5.062 5.909 14.442 1.00 91.75 95 ILE A C 1
ATOM 778 O O . ILE A 1 95 ? -5.455 6.687 13.574 1.00 91.75 95 ILE A O 1
ATOM 782 N N . PRO A 1 96 ? -3.793 5.947 14.877 1.00 89.06 96 PRO A N 1
ATOM 783 C CA . PRO A 1 96 ? -2.802 6.920 14.400 1.00 89.06 96 PRO A CA 1
ATOM 784 C C . PRO A 1 96 ? -2.589 6.930 12.869 1.00 89.06 96 PRO A C 1
ATOM 786 O O . PRO A 1 96 ? -2.641 5.895 12.207 1.00 89.06 96 PRO A O 1
ATOM 789 N N . MET A 1 97 ? -2.300 8.101 12.279 1.00 84.75 97 MET A N 1
ATOM 790 C CA . MET A 1 97 ? -1.904 8.209 10.858 1.00 84.75 97 MET A CA 1
ATOM 791 C C . MET A 1 97 ? -0.429 7.855 10.678 1.00 84.75 97 MET A C 1
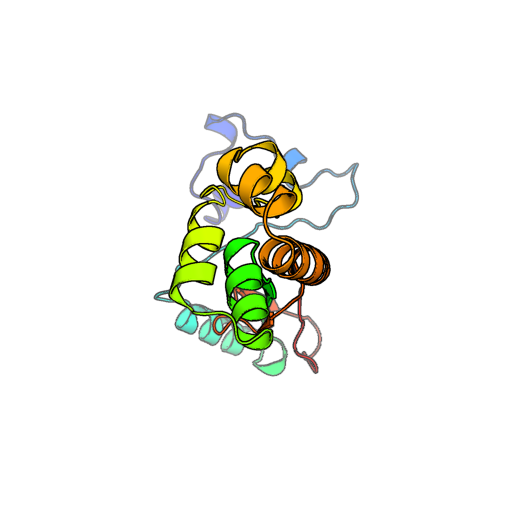ATOM 793 O O . MET A 1 97 ? 0.409 8.736 10.500 1.00 84.75 97 MET A O 1
ATOM 797 N N . LYS A 1 98 ? -0.109 6.562 10.731 1.00 84.94 98 LYS A N 1
ATOM 798 C CA . LYS A 1 98 ? 1.231 6.043 10.433 1.00 84.94 98 LYS A CA 1
ATOM 799 C C . LYS A 1 98 ? 1.191 5.092 9.241 1.00 84.94 98 LYS A C 1
ATOM 801 O O . LYS A 1 98 ? 0.229 4.348 9.047 1.00 84.94 98 LYS A O 1
ATOM 806 N N . ASN A 1 99 ? 2.257 5.109 8.445 1.00 77.19 99 ASN A N 1
ATOM 807 C CA . ASN A 1 99 ? 2.423 4.153 7.354 1.00 77.19 99 ASN A CA 1
ATOM 808 C C . ASN A 1 99 ? 2.550 2.737 7.929 1.00 77.19 99 ASN A C 1
ATOM 810 O O . ASN A 1 99 ? 3.341 2.519 8.842 1.00 77.19 99 ASN A O 1
ATOM 814 N N . LYS A 1 100 ? 1.791 1.787 7.366 1.00 79.62 100 LYS A N 1
ATOM 815 C CA . LYS A 1 100 ? 1.771 0.368 7.771 1.00 79.62 100 LYS A CA 1
ATOM 816 C C . LYS A 1 100 ? 1.388 0.117 9.242 1.00 79.62 100 LYS A C 1
ATOM 818 O O . LYS A 1 100 ? 1.845 -0.859 9.827 1.00 79.62 100 LYS A O 1
ATOM 823 N N . ILE A 1 101 ? 0.551 0.971 9.833 1.00 88.94 101 ILE A N 1
ATOM 824 C CA . ILE A 1 101 ? -0.023 0.693 11.156 1.00 88.94 101 ILE A CA 1
ATOM 825 C C . ILE A 1 101 ? -0.987 -0.497 11.091 1.00 88.94 101 ILE A C 1
ATOM 827 O O . ILE A 1 101 ? -1.813 -0.564 10.176 1.00 88.94 101 ILE A O 1
ATOM 831 N N . THR A 1 102 ? -0.879 -1.403 12.061 1.00 92.00 102 THR A N 1
ATOM 832 C CA . THR A 1 102 ? -1.824 -2.506 12.272 1.00 92.00 102 THR A CA 1
ATOM 833 C C . THR A 1 102 ? -2.807 -2.160 13.387 1.00 92.00 102 THR A C 1
ATOM 835 O O . THR A 1 102 ? -2.529 -1.295 14.225 1.00 92.00 102 THR A O 1
ATOM 838 N N . ILE A 1 103 ? -3.957 -2.833 13.435 1.00 91.94 103 ILE A N 1
ATOM 839 C CA . ILE A 1 103 ? -4.928 -2.659 14.528 1.00 91.94 103 ILE A CA 1
ATOM 840 C C . ILE A 1 103 ? -4.302 -3.022 15.883 1.00 91.94 103 ILE A C 1
ATOM 842 O O . ILE A 1 103 ? -4.585 -2.370 16.885 1.00 91.94 103 ILE A O 1
ATOM 846 N N . GLU A 1 104 ? -3.431 -4.029 15.918 1.00 92.12 104 GLU A N 1
ATOM 847 C CA . GLU A 1 104 ? -2.717 -4.441 17.132 1.00 92.12 104 GLU A CA 1
ATOM 848 C C . GLU A 1 104 ? -1.808 -3.329 17.657 1.00 92.12 104 GLU A C 1
ATOM 850 O O . GLU A 1 104 ? -1.966 -2.899 18.797 1.00 92.12 104 GLU A O 1
ATOM 855 N N . THR A 1 105 ? -0.942 -2.770 16.808 1.00 91.75 105 THR A N 1
ATOM 856 C CA . THR A 1 105 ? -0.089 -1.641 17.201 1.00 91.75 105 THR A CA 1
ATOM 857 C C . THR A 1 105 ? -0.921 -0.404 17.548 1.00 91.75 105 THR A C 1
ATOM 859 O O . THR A 1 105 ? -0.575 0.346 18.457 1.00 91.75 105 THR A O 1
ATOM 862 N N . ALA A 1 106 ? -2.059 -0.188 16.879 1.00 92.38 106 ALA A N 1
ATOM 863 C CA . ALA A 1 106 ? -2.956 0.916 17.208 1.00 92.38 106 ALA A CA 1
ATOM 864 C C . ALA A 1 106 ? -3.573 0.783 18.612 1.00 92.38 106 ALA A C 1
ATOM 866 O O . ALA A 1 106 ? -3.728 1.799 19.286 1.00 92.38 106 ALA A O 1
ATOM 867 N N . LEU A 1 107 ? -3.896 -0.435 19.065 1.00 92.50 107 LEU A N 1
ATOM 868 C CA . LEU A 1 107 ? -4.396 -0.698 20.423 1.00 92.50 107 LEU A CA 1
ATOM 869 C C . LEU A 1 107 ? -3.322 -0.501 21.501 1.00 92.50 107 LEU A C 1
ATOM 871 O O . LEU A 1 107 ? -3.644 -0.155 22.635 1.00 92.50 107 LEU A O 1
ATOM 875 N N . GLU A 1 108 ? -2.053 -0.725 21.166 1.00 91.81 108 GLU A N 1
ATOM 876 C CA . GLU A 1 108 ? -0.931 -0.479 22.076 1.00 91.81 108 GLU A CA 1
ATOM 877 C C . GLU A 1 108 ? -0.612 1.016 22.201 1.00 91.81 108 GLU A C 1
ATOM 879 O O . GLU A 1 108 ? -0.338 1.507 23.296 1.00 91.81 108 GLU A O 1
ATOM 884 N N . GLU A 1 109 ? -0.667 1.753 21.088 1.00 90.81 109 GLU A N 1
ATOM 885 C CA . GLU A 1 109 ? -0.317 3.175 21.048 1.00 90.81 109 GLU A CA 1
ATOM 886 C C . GLU A 1 109 ? -1.459 4.104 21.494 1.00 90.81 109 GLU A C 1
ATOM 888 O O . GLU A 1 109 ? -1.204 5.151 22.095 1.00 90.81 109 GLU A O 1
ATOM 893 N N . SER A 1 110 ? -2.715 3.758 21.193 1.00 91.56 110 SER A N 1
ATOM 894 C CA . SER A 1 110 ? -3.881 4.605 21.458 1.00 91.56 110 SER A CA 1
ATOM 895 C C . SER A 1 110 ? -4.641 4.135 22.696 1.00 91.56 110 SER A C 1
ATOM 897 O O . SER A 1 110 ? -5.398 3.164 22.654 1.00 91.56 110 SER A O 1
ATOM 899 N N . LYS A 1 111 ? -4.470 4.863 23.808 1.00 92.38 111 LYS A N 1
ATOM 900 C CA . LYS A 1 111 ? -5.196 4.595 25.062 1.00 92.38 111 LYS A CA 1
ATOM 901 C C . LYS A 1 111 ? -6.710 4.689 24.884 1.00 92.38 111 LYS A C 1
ATOM 903 O O . LYS A 1 111 ? -7.415 3.813 25.359 1.00 92.38 111 LYS A O 1
ATOM 908 N N . GLU A 1 112 ? -7.186 5.687 24.143 1.00 92.62 112 GLU A N 1
ATOM 909 C CA . GLU A 1 112 ? -8.618 5.878 23.873 1.00 92.62 112 GLU A CA 1
ATOM 910 C C . GLU A 1 112 ? -9.221 4.689 23.115 1.00 92.62 112 GLU A C 1
ATOM 912 O O . GLU A 1 112 ? -10.299 4.212 23.459 1.00 92.62 112 GLU A O 1
A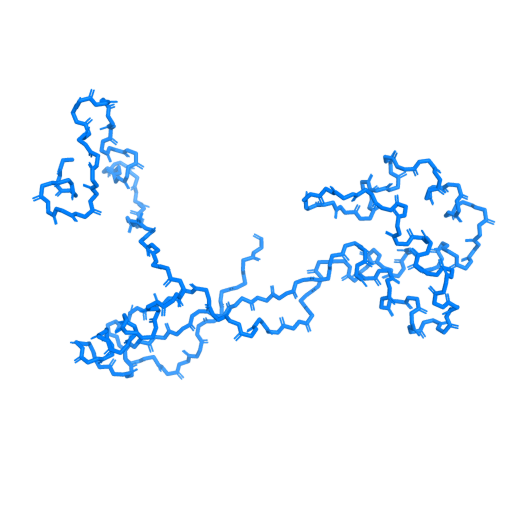TOM 917 N N . LEU A 1 113 ? -8.508 4.168 22.107 1.00 92.44 113 LEU A N 1
ATOM 918 C CA . LEU A 1 113 ? -8.964 2.999 21.352 1.00 92.44 113 LEU A CA 1
ATOM 919 C C . LEU A 1 113 ? -9.026 1.753 22.239 1.00 92.44 113 LEU A C 1
ATOM 921 O O . LEU A 1 113 ? -9.948 0.951 22.108 1.00 92.44 113 LEU A O 1
ATOM 925 N N . LYS A 1 114 ? -8.044 1.594 23.131 1.00 93.94 114 LYS A N 1
ATOM 926 C CA . LYS A 1 114 ? -7.993 0.480 24.075 1.00 93.94 114 LYS A CA 1
ATOM 927 C C . LYS A 1 114 ? -9.109 0.563 25.117 1.00 93.94 114 LYS A C 1
ATOM 929 O O . LYS A 1 114 ? -9.751 -0.440 25.390 1.00 93.94 114 LYS A O 1
ATOM 934 N N . GLU A 1 115 ? -9.376 1.752 25.645 1.00 94.56 115 GLU A N 1
ATOM 935 C CA . GLU A 1 115 ? -10.478 1.979 26.581 1.00 94.56 115 GLU A CA 1
ATOM 936 C C . GLU A 1 115 ? -11.835 1.663 25.942 1.00 94.56 115 GLU A C 1
ATOM 938 O O . GLU A 1 115 ? -12.637 0.971 26.560 1.00 94.56 115 GLU A O 1
ATOM 943 N N . GLU A 1 116 ? -12.096 2.096 24.706 1.00 93.38 116 GLU A N 1
ATOM 944 C CA . GLU A 1 116 ? -13.348 1.741 24.016 1.00 93.38 116 GLU A CA 1
ATOM 945 C C . GLU A 1 116 ? -13.421 0.243 23.683 1.00 93.38 116 GLU A C 1
ATOM 947 O O . GLU A 1 116 ? -14.492 -0.353 23.743 1.00 93.38 116 GLU A O 1
ATOM 952 N N . TYR A 1 117 ? -12.286 -0.390 23.376 1.00 94.38 117 TYR A N 1
ATOM 953 C CA . TYR A 1 117 ? -12.211 -1.836 23.158 1.00 94.38 117 TYR A CA 1
ATOM 954 C C . TYR A 1 117 ? -12.504 -2.648 24.432 1.00 94.38 117 TYR A C 1
ATOM 956 O O . TYR A 1 117 ? -13.154 -3.689 24.352 1.00 94.38 117 TYR A O 1
ATOM 964 N N . ASP A 1 118 ? -12.040 -2.187 25.596 1.00 93.69 118 ASP A N 1
ATOM 965 C CA . ASP A 1 118 ? -12.215 -2.889 26.873 1.00 93.69 118 ASP A CA 1
ATOM 966 C C . ASP A 1 118 ? -13.594 -2.622 27.512 1.00 93.69 118 ASP A C 1
ATOM 968 O O . ASP A 1 118 ? -14.107 -3.479 28.233 1.00 93.69 118 ASP A O 1
ATOM 972 N N . ASN A 1 119 ? -14.204 -1.456 27.254 1.00 94.25 119 ASN A N 1
ATOM 973 C CA . ASN A 1 119 ? -15.455 -1.032 27.898 1.00 94.25 119 ASN A CA 1
ATOM 974 C C . ASN A 1 119 ? -16.726 -1.264 27.060 1.00 94.25 119 ASN A C 1
ATOM 976 O O . ASN A 1 119 ? -17.812 -1.344 27.637 1.00 94.25 119 ASN A O 1
ATOM 980 N N . ASP A 1 120 ? -16.630 -1.357 25.729 1.00 93.75 120 ASP A N 1
ATOM 981 C CA . ASP A 1 120 ? -17.785 -1.538 24.838 1.00 93.75 120 ASP A CA 1
ATOM 982 C C . ASP A 1 120 ? -17.671 -2.855 24.046 1.00 93.75 120 ASP A C 1
ATOM 984 O O . ASP A 1 120 ? -16.866 -3.000 23.123 1.00 93.75 120 ASP A O 1
ATOM 988 N N . GLU A 1 121 ? -18.528 -3.826 24.380 1.00 93.75 121 GLU A N 1
ATOM 989 C CA . GLU A 1 121 ? -18.587 -5.136 23.711 1.00 93.75 121 GLU A CA 1
ATOM 990 C C . GLU A 1 121 ? -18.909 -5.031 22.206 1.00 93.75 121 GLU A C 1
ATOM 992 O O . GLU A 1 121 ? -18.447 -5.851 21.408 1.00 93.75 121 GLU A O 1
ATOM 997 N N . GLU A 1 122 ? -19.652 -4.007 21.774 1.00 92.88 122 GLU A N 1
ATOM 998 C CA . GLU A 1 122 ? -19.923 -3.768 20.353 1.00 92.88 122 GLU A CA 1
ATOM 999 C C . GLU A 1 122 ? -18.640 -3.337 19.621 1.00 92.88 122 GLU A C 1
ATOM 1001 O O . GLU A 1 122 ? -18.353 -3.810 18.517 1.00 92.88 122 GLU A O 1
ATOM 1006 N N . VAL A 1 123 ? -17.829 -2.483 20.256 1.00 93.50 123 VAL A N 1
ATOM 1007 C CA . VAL A 1 123 ? -16.534 -2.021 19.726 1.00 93.50 123 VAL A CA 1
ATOM 1008 C C . VAL A 1 123 ? -15.506 -3.145 19.728 1.00 93.50 123 VAL A C 1
ATOM 1010 O O . VAL A 1 123 ? -14.759 -3.301 18.759 1.00 93.50 123 VAL A O 1
ATOM 1013 N N . LYS A 1 124 ? -15.502 -3.979 20.765 1.00 95.38 124 LYS A N 1
ATOM 1014 C CA . LYS A 1 124 ? -14.671 -5.178 20.834 1.00 95.38 124 LYS A CA 1
ATOM 1015 C C . LYS A 1 124 ? -14.967 -6.139 19.687 1.00 95.38 124 LYS A C 1
ATOM 1017 O O . LYS A 1 124 ? -14.058 -6.508 18.945 1.00 95.38 124 LYS A O 1
ATOM 1022 N N . ASN A 1 125 ? -16.245 -6.456 19.462 1.00 94.75 125 ASN A N 1
ATOM 1023 C CA . ASN A 1 125 ? -16.669 -7.312 18.354 1.00 94.75 125 ASN A CA 1
ATOM 1024 C C . ASN A 1 125 ? -16.305 -6.704 16.985 1.00 94.75 125 ASN A C 1
ATOM 1026 O O . ASN A 1 125 ? -15.855 -7.412 16.081 1.00 94.75 125 ASN A O 1
ATOM 1030 N N . LEU A 1 126 ? -16.442 -5.384 16.824 1.00 94.94 126 LEU A N 1
ATOM 1031 C CA . LEU A 1 126 ? -15.993 -4.666 15.628 1.00 94.94 126 LEU A CA 1
ATOM 1032 C C . LEU A 1 126 ? -14.487 -4.849 15.385 1.00 94.94 126 LEU A C 1
ATOM 1034 O O . LEU A 1 126 ? -14.080 -5.219 14.281 1.00 94.94 126 LEU A O 1
ATOM 1038 N N . ILE A 1 127 ? -13.665 -4.599 16.405 1.00 94.94 127 ILE A N 1
ATOM 1039 C CA . ILE A 1 127 ? -12.201 -4.643 16.317 1.00 94.94 127 ILE A CA 1
ATOM 1040 C C . ILE A 1 127 ? -11.701 -6.075 16.097 1.00 94.94 127 ILE A C 1
ATOM 1042 O O . ILE A 1 127 ? -10.828 -6.286 15.256 1.00 94.94 127 ILE A O 1
ATOM 1046 N N . ASP A 1 128 ? -12.276 -7.070 16.767 1.00 95.25 128 ASP A N 1
ATOM 1047 C CA . ASP A 1 128 ? -11.874 -8.473 16.622 1.00 95.25 128 ASP A CA 1
ATOM 1048 C C . ASP A 1 128 ? -12.174 -9.034 15.230 1.00 95.25 128 ASP A C 1
ATOM 1050 O O . ASP A 1 128 ? -11.375 -9.791 14.670 1.00 95.25 128 ASP A O 1
ATOM 1054 N N . ASN A 1 129 ? -13.299 -8.644 14.628 1.00 94.50 129 ASN A N 1
ATOM 1055 C CA . ASN A 1 129 ? -13.585 -8.992 13.237 1.00 94.50 129 ASN A CA 1
ATOM 1056 C C . ASN A 1 129 ? -12.696 -8.208 12.263 1.00 94.50 129 ASN A C 1
ATOM 1058 O O . ASN A 1 129 ? -12.229 -8.769 11.272 1.00 94.50 129 ASN A O 1
ATOM 1062 N N . ALA A 1 130 ? -12.406 -6.939 12.559 1.00 94.31 130 ALA A N 1
ATOM 1063 C CA . ALA A 1 130 ? -11.519 -6.118 11.745 1.00 94.31 130 ALA A CA 1
ATOM 1064 C C . ALA A 1 130 ? -10.075 -6.649 11.721 1.00 94.31 130 ALA A C 1
ATOM 1066 O O . ALA A 1 130 ? -9.481 -6.703 10.646 1.00 94.31 130 ALA A O 1
ATOM 1067 N N . LYS A 1 131 ? -9.537 -7.132 12.852 1.00 93.81 131 LYS A N 1
ATOM 1068 C CA . LYS A 1 131 ? -8.207 -7.773 12.929 1.00 93.81 131 LYS A CA 1
ATOM 1069 C C . LYS A 1 131 ? -8.069 -8.965 11.983 1.00 93.81 131 LYS A C 1
ATOM 1071 O O . LYS A 1 131 ? -7.025 -9.148 11.372 1.00 93.81 131 LYS A O 1
ATOM 1076 N N . LYS A 1 132 ? -9.130 -9.762 11.818 1.00 92.25 132 LYS A N 1
ATOM 1077 C CA . LYS A 1 132 ? -9.121 -10.942 10.931 1.00 92.25 132 LYS A CA 1
ATOM 1078 C C . LYS A 1 132 ? -9.091 -10.582 9.444 1.00 92.25 132 LYS A C 1
ATOM 1080 O O . LYS A 1 132 ? -8.674 -11.404 8.634 1.00 92.25 132 LYS A O 1
ATOM 1085 N N . LEU A 1 133 ? -9.581 -9.396 9.088 1.00 91.50 133 LEU A N 1
ATOM 1086 C CA . LEU A 1 133 ? -9.707 -8.928 7.703 1.00 91.50 133 LEU A CA 1
ATOM 1087 C C . LEU A 1 133 ? -8.626 -7.908 7.318 1.00 91.50 133 LEU A C 1
ATOM 1089 O O . LEU A 1 133 ? -8.481 -7.571 6.141 1.00 91.50 133 LEU A O 1
ATOM 1093 N N . GLU A 1 134 ? -7.864 -7.407 8.289 1.00 92.12 134 GLU A N 1
ATOM 1094 C CA . GLU A 1 134 ? -6.745 -6.502 8.056 1.00 92.12 134 GLU A CA 1
ATOM 1095 C C . GLU A 1 134 ? -5.731 -7.117 7.079 1.00 92.12 134 GLU A C 1
ATOM 1097 O O . GLU A 1 134 ? -5.375 -8.292 7.156 1.00 92.12 134 GLU A O 1
ATOM 1102 N N . GLY A 1 13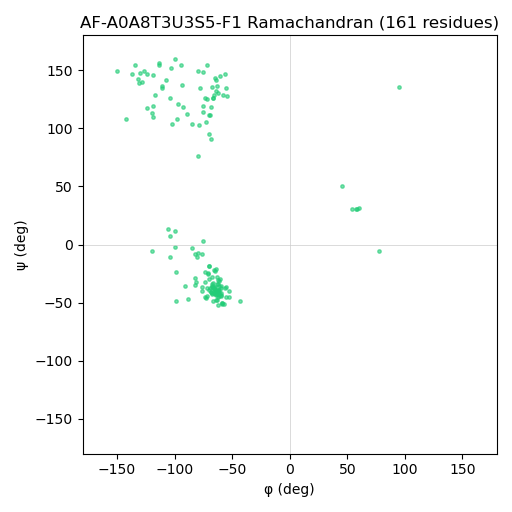5 ? -5.278 -6.315 6.113 1.00 87.19 135 GLY A N 1
ATOM 1103 C CA . GLY A 1 135 ? -4.294 -6.743 5.119 1.00 87.19 135 GLY A CA 1
ATOM 1104 C C . GLY A 1 135 ? -4.849 -7.621 3.994 1.00 87.19 135 GLY A C 1
ATOM 1105 O O . GLY A 1 135 ? -4.125 -7.883 3.031 1.00 87.19 135 GLY A O 1
ATOM 1106 N N . MET A 1 136 ? -6.123 -8.027 4.041 1.00 88.19 136 MET A N 1
ATOM 1107 C CA . MET A 1 136 ? -6.730 -8.767 2.935 1.00 88.19 136 MET A CA 1
ATOM 1108 C C . MET A 1 136 ? -6.808 -7.908 1.660 1.00 88.19 136 MET A C 1
ATOM 1110 O O . MET A 1 136 ? -7.047 -6.696 1.736 1.00 88.19 136 MET A O 1
ATOM 1114 N N . PRO A 1 137 ? -6.608 -8.506 0.470 1.00 85.25 137 PRO A N 1
ATOM 1115 C CA . PRO A 1 137 ? -6.776 -7.803 -0.795 1.00 85.25 137 PRO A CA 1
ATOM 1116 C C . PRO A 1 137 ? -8.252 -7.448 -0.993 1.00 85.25 137 PRO A C 1
ATOM 1118 O O . PRO A 1 137 ? -9.123 -8.313 -0.938 1.00 85.25 137 PRO A O 1
ATOM 1121 N N . ARG A 1 138 ? -8.537 -6.168 -1.238 1.00 82.06 138 ARG A N 1
ATOM 1122 C CA . ARG A 1 138 ? -9.903 -5.654 -1.400 1.00 82.06 138 ARG A CA 1
ATOM 1123 C C . ARG A 1 138 ? -10.291 -5.498 -2.861 1.00 82.06 138 ARG A C 1
ATOM 1125 O O . ARG A 1 138 ? -11.385 -5.879 -3.266 1.00 82.06 138 ARG A O 1
ATOM 1132 N N . ASN A 1 139 ? -9.421 -4.870 -3.638 1.00 81.50 139 ASN A N 1
ATOM 1133 C CA . ASN A 1 139 ? -9.698 -4.522 -5.020 1.00 81.50 139 ASN A CA 1
ATOM 1134 C C . ASN A 1 139 ? -8.418 -4.519 -5.850 1.00 81.50 139 ASN A C 1
ATOM 1136 O O . ASN A 1 139 ? -7.329 -4.197 -5.370 1.00 81.50 139 ASN A O 1
ATOM 1140 N N . ALA A 1 140 ? -8.580 -4.848 -7.126 1.00 78.00 140 ALA A N 1
ATOM 1141 C CA . ALA A 1 140 ? -7.587 -4.551 -8.139 1.00 78.00 140 ALA A CA 1
ATOM 1142 C C . ALA A 1 140 ? -7.410 -3.026 -8.240 1.00 78.00 140 ALA A C 1
ATOM 1144 O O . ALA A 1 140 ? -8.396 -2.286 -8.312 1.00 78.00 140 ALA A O 1
ATOM 1145 N N . SER A 1 141 ? -6.164 -2.556 -8.207 1.00 67.19 141 SER A N 1
ATOM 1146 C CA . SER A 1 141 ? -5.838 -1.150 -8.439 1.00 67.19 141 SER A CA 1
ATOM 1147 C C . SER A 1 141 ? -6.222 -0.756 -9.860 1.00 67.19 141 SER A C 1
ATOM 1149 O O . SER A 1 141 ? -5.933 -1.475 -10.817 1.00 67.19 141 SER A O 1
ATOM 1151 N N . THR A 1 142 ? -6.831 0.421 -9.993 1.00 60.19 142 THR A N 1
ATOM 1152 C CA . THR A 1 142 ? -7.231 1.011 -11.277 1.00 60.19 142 THR A CA 1
ATOM 1153 C C . THR A 1 142 ? -6.028 1.365 -12.155 1.00 60.19 142 THR A C 1
ATOM 1155 O O . THR A 1 142 ? -6.153 1.454 -13.374 1.00 60.19 142 THR A O 1
ATOM 1158 N N . HIS A 1 143 ? -4.849 1.541 -11.553 1.00 63.84 143 HIS A N 1
ATOM 1159 C CA . HIS A 1 143 ? -3.616 1.862 -12.261 1.00 63.84 143 HIS A CA 1
ATOM 1160 C C . HIS A 1 143 ? -2.581 0.760 -12.047 1.00 63.84 143 HIS A C 1
ATOM 1162 O O . HIS A 1 143 ? -2.163 0.482 -10.920 1.00 63.84 143 HIS A O 1
ATOM 1168 N N . ALA A 1 144 ? -2.164 0.135 -13.148 1.00 61.31 144 ALA A N 1
ATOM 1169 C CA . ALA A 1 144 ? -0.995 -0.729 -13.162 1.00 61.31 144 ALA A CA 1
ATOM 1170 C C . ALA A 1 144 ? 0.263 0.091 -12.848 1.00 61.31 144 ALA A C 1
ATOM 1172 O O . ALA A 1 144 ? 0.402 1.221 -13.311 1.00 61.31 144 ALA A O 1
ATOM 1173 N N . CYS A 1 145 ? 1.187 -0.488 -12.086 1.00 60.16 145 CYS A N 1
ATOM 1174 C CA . CYS A 1 145 ? 2.360 0.236 -11.593 1.00 60.16 145 CYS A CA 1
ATOM 1175 C C . CYS A 1 145 ? 3.553 0.110 -12.551 1.00 60.16 145 CYS A C 1
ATOM 1177 O O . CYS A 1 145 ? 4.274 1.069 -12.791 1.00 60.16 145 CYS A O 1
ATOM 1179 N N . ARG A 1 146 ? 3.713 -1.057 -13.189 1.00 59.91 146 ARG A N 1
ATOM 1180 C CA . ARG A 1 146 ? 4.913 -1.397 -13.971 1.00 59.91 146 ARG A CA 1
ATOM 1181 C C . ARG A 1 146 ? 4.546 -2.012 -15.320 1.00 59.91 146 ARG A C 1
ATOM 1183 O O . ARG A 1 146 ? 3.461 -2.574 -15.482 1.00 59.91 146 ARG A O 1
ATOM 1190 N N . CYS A 1 147 ? 5.443 -1.879 -16.287 1.00 64.12 147 CYS A N 1
ATOM 1191 C CA . CYS A 1 147 ? 5.360 -2.531 -17.590 1.00 64.12 147 CYS A CA 1
ATOM 1192 C C . CYS A 1 147 ? 6.470 -3.581 -17.672 1.00 64.12 147 CYS A C 1
ATOM 1194 O O . CYS A 1 147 ? 7.594 -3.306 -17.256 1.00 64.12 147 CYS A O 1
ATOM 1196 N N . SER A 1 148 ? 6.169 -4.773 -18.176 1.00 73.75 148 SER A N 1
ATOM 1197 C CA . SER A 1 148 ? 7.147 -5.843 -18.354 1.00 73.75 148 SER A CA 1
ATOM 1198 C C . SER A 1 148 ? 7.188 -6.324 -19.798 1.00 73.75 148 SER A C 1
ATOM 1200 O O . SER A 1 148 ? 6.180 -6.336 -20.506 1.00 73.75 148 SER A O 1
ATOM 1202 N N . TYR A 1 149 ? 8.384 -6.724 -20.223 1.00 78.12 149 TYR A N 1
ATOM 1203 C CA . TYR A 1 149 ? 8.633 -7.372 -21.503 1.00 78.12 149 TYR A CA 1
ATOM 1204 C C . TYR A 1 149 ? 8.935 -8.852 -21.280 1.00 78.12 149 TYR A C 1
ATOM 1206 O O . TYR A 1 149 ? 9.649 -9.212 -20.341 1.00 78.12 149 TYR A O 1
ATOM 1214 N N . ASN A 1 150 ? 8.434 -9.706 -22.169 1.00 73.19 150 ASN A N 1
ATOM 1215 C CA . ASN A 1 150 ? 8.707 -11.134 -22.142 1.00 73.19 150 ASN A CA 1
ATOM 1216 C C . ASN A 1 150 ? 9.189 -11.639 -23.508 1.00 73.19 150 ASN A C 1
ATOM 1218 O O . ASN A 1 150 ? 8.653 -11.275 -24.551 1.00 73.19 150 ASN A O 1
ATOM 1222 N N . LYS A 1 151 ? 10.176 -12.546 -23.516 1.00 76.44 151 LYS A N 1
ATOM 1223 C CA . LYS A 1 151 ? 10.695 -13.155 -24.758 1.00 76.44 151 LYS A CA 1
ATOM 1224 C C . LYS A 1 151 ? 9.656 -14.016 -25.483 1.00 76.44 151 LYS A C 1
ATOM 1226 O O . LYS A 1 151 ? 9.805 -14.273 -26.671 1.00 76.44 151 LYS A O 1
ATOM 1231 N N . ARG A 1 152 ? 8.635 -14.502 -24.774 1.00 77.69 152 ARG A N 1
ATOM 1232 C CA . ARG A 1 152 ? 7.509 -15.263 -25.336 1.00 77.69 152 ARG A CA 1
ATOM 1233 C C . ARG A 1 152 ? 6.218 -14.453 -25.191 1.00 77.69 1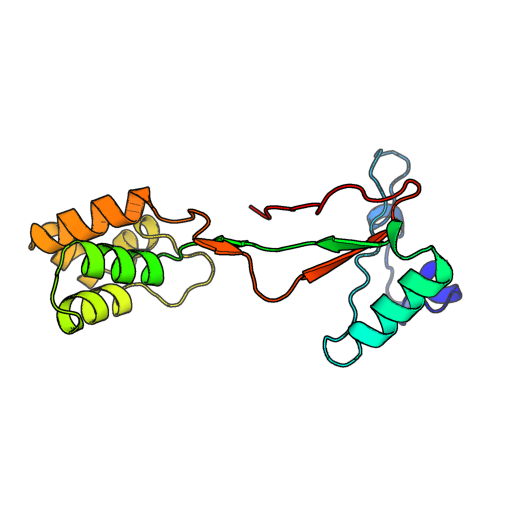52 ARG A C 1
ATOM 1235 O O . ARG A 1 152 ? 6.135 -13.683 -24.235 1.00 77.69 152 ARG A O 1
ATOM 1242 N N . PRO A 1 153 ? 5.212 -14.675 -26.055 1.00 75.06 153 PRO A N 1
ATOM 1243 C CA . PRO A 1 153 ? 3.928 -13.997 -25.946 1.00 75.06 153 PRO A CA 1
ATOM 1244 C C . PRO A 1 153 ? 3.307 -14.172 -24.556 1.00 75.06 153 PRO A C 1
ATOM 1246 O O . PRO A 1 153 ? 3.157 -15.292 -24.049 1.00 75.06 153 PRO A O 1
ATOM 1249 N N . CYS A 1 154 ? 2.938 -13.057 -23.942 1.00 66.69 154 CYS A N 1
ATOM 1250 C CA . CYS A 1 154 ? 2.206 -12.962 -22.694 1.00 66.69 154 CYS A CA 1
ATOM 1251 C C . CYS A 1 154 ? 0.763 -13.429 -22.915 1.00 66.69 154 CYS A C 1
ATOM 1253 O O . CYS A 1 154 ? -0.109 -12.666 -23.316 1.00 66.69 154 CYS A O 1
ATOM 1255 N N . LYS A 1 155 ? 0.497 -14.705 -22.621 1.00 56.38 155 LYS A N 1
ATOM 1256 C CA . LYS A 1 155 ? -0.867 -15.268 -22.622 1.00 56.38 155 LYS A CA 1
ATOM 1257 C C . LYS A 1 155 ? -1.673 -14.933 -21.357 1.00 56.38 155 LYS A C 1
ATOM 1259 O O . LYS A 1 155 ? -2.859 -15.238 -21.307 1.00 56.38 155 LYS A O 1
ATOM 1264 N N . TYR A 1 156 ? -1.045 -14.327 -20.346 1.00 51.75 156 TYR A N 1
ATOM 1265 C CA . TYR A 1 156 ? -1.632 -14.092 -19.025 1.00 51.75 156 TYR A CA 1
ATOM 1266 C C . TYR A 1 156 ? -1.318 -12.687 -18.503 1.00 51.75 156 TYR A C 1
ATOM 1268 O O . TYR A 1 156 ? -0.228 -12.160 -18.729 1.00 51.75 156 TYR A O 1
ATOM 1276 N N . ILE A 1 157 ? -2.259 -12.117 -17.747 1.00 52.41 157 ILE A N 1
ATOM 1277 C CA . ILE A 1 157 ? -2.011 -10.964 -16.876 1.00 52.41 157 ILE A CA 1
ATOM 1278 C C . ILE A 1 157 ? -1.100 -11.449 -15.744 1.00 52.41 157 ILE A C 1
ATOM 1280 O O . ILE A 1 157 ? -1.475 -12.343 -14.986 1.00 52.41 157 ILE A O 1
ATOM 1284 N N . CYS A 1 158 ? 0.103 -10.885 -15.637 1.00 51.53 158 CYS A N 1
ATOM 1285 C CA . CYS A 1 158 ? 1.018 -11.215 -14.551 1.00 51.53 158 CYS A CA 1
ATOM 1286 C C . CYS A 1 158 ? 0.668 -10.347 -13.336 1.00 51.53 158 CYS A C 1
ATOM 1288 O O . CYS A 1 158 ? 0.938 -9.144 -13.318 1.00 51.53 158 CYS A O 1
ATOM 1290 N N . ALA A 1 159 ? -0.000 -10.944 -12.350 1.00 43.50 159 ALA A N 1
ATOM 1291 C CA . ALA A 1 159 ? -0.354 -10.274 -11.109 1.00 43.50 159 ALA A CA 1
ATOM 1292 C C . ALA A 1 159 ? 0.766 -10.448 -10.081 1.00 43.50 159 ALA A C 1
ATOM 1294 O O . ALA A 1 159 ? 0.991 -11.552 -9.587 1.00 43.50 159 ALA A O 1
ATOM 1295 N N . THR A 1 160 ? 1.449 -9.356 -9.739 1.00 45.06 160 THR A N 1
ATOM 1296 C CA . THR A 1 160 ? 2.412 -9.346 -8.635 1.00 45.06 160 THR A CA 1
ATOM 1297 C C . THR A 1 160 ? 1.718 -8.783 -7.404 1.00 45.06 160 THR A C 1
ATOM 1299 O O . THR A 1 160 ? 1.440 -7.588 -7.323 1.00 45.06 160 THR A O 1
ATOM 1302 N N . ILE A 1 161 ? 1.424 -9.646 -6.432 1.00 36.16 161 ILE A N 1
ATOM 1303 C CA . ILE A 1 161 ? 1.012 -9.202 -5.099 1.00 36.16 161 ILE A CA 1
ATOM 1304 C C . ILE A 1 161 ? 2.290 -8.785 -4.368 1.00 36.16 161 ILE A C 1
ATOM 1306 O O . ILE A 1 161 ? 3.061 -9.640 -3.933 1.00 36.16 161 ILE A O 1
ATOM 1310 N N . PHE A 1 162 ? 2.534 -7.479 -4.256 1.00 34.66 162 PHE A N 1
ATOM 1311 C CA . PHE A 1 162 ? 3.521 -6.971 -3.306 1.00 34.66 162 PHE A CA 1
ATOM 1312 C C . PHE A 1 162 ? 2.961 -7.193 -1.894 1.00 34.66 162 PHE A C 1
ATOM 1314 O O . PHE A 1 162 ? 1.938 -6.607 -1.542 1.00 34.66 162 PHE A O 1
ATOM 1321 N N . LYS A 1 163 ? 3.586 -8.100 -1.136 1.00 31.66 163 LYS A N 1
ATOM 1322 C CA . LYS A 1 163 ? 3.420 -8.199 0.321 1.00 31.66 163 LYS A CA 1
ATOM 1323 C C . LYS A 1 163 ? 4.260 -7.126 1.007 1.00 31.66 163 LYS A C 1
ATOM 1325 O O . LYS A 1 163 ? 5.389 -6.883 0.527 1.00 31.66 163 LYS A O 1
#

Solvent-accessible surface area (backbone atoms only — not comparable to full-atom values): 9800 Å² total; per-residue (Å²): 98,70,52,41,78,67,72,73,39,98,62,64,33,75,88,69,69,57,66,61,56,81,66,58,37,90,93,48,98,65,86,72,76,84,82,85,80,77,62,78,90,56,41,65,60,52,50,54,49,50,25,73,74,65,37,61,53,20,47,46,59,27,40,38,64,43,53,28,44,44,49,55,27,37,46,51,44,26,55,73,71,68,48,60,65,71,61,35,51,54,57,34,64,48,44,71,99,54,90,90,54,45,59,68,58,31,44,73,72,20,64,69,47,35,51,44,40,76,74,32,72,70,49,30,56,40,49,59,56,20,60,74,48,44,65,38,78,72,44,78,42,93,60,58,80,48,78,47,79,46,101,53,71,60,90,63,84,56,73,54,79,85,128